Protein AF-A0A1A7YC42-F1 (afdb_monomer_lite)

Sequence (87 aa):
MTCTGTAKKYHLCNTKECPAAGRSFREEQCWSFNSQLYNGRSYQWKPLYPDDYVHISSNPCDLHCTTTDGQRQLMVTARDGTSCKYS

Secondary structure (DSSP, 8-state):
-PPPS-S--------SPPPTTSPPHHHHHHHHGGGSEETTEE--EEEPPGGG-TTS-S-TTEEEEEETTSS-EEEEEPPTTPPP---

Radius of gyration: 16.22 Å; chains: 1; bounding box: 52×28×37 Å

Organism: NCBI:txid60296

Structure (mmCIF, N/CA/C/O backbone):
data_AF-A0A1A7YC42-F1
#
_entry.id   AF-A0A1A7YC42-F1
#
loop_
_atom_site.group_PDB
_atom_site.id
_atom_site.type_symbol
_atom_site.label_atom_id
_atom_site.label_alt_id
_atom_site.label_comp_id
_atom_site.label_asym_id
_atom_site.label_entity_id
_atom_site.label_seq_id
_atom_site.pdbx_PDB_ins_code
_atom_site.Cartn_x
_atom_site.Cartn_y
_atom_site.Cartn_z
_atom_site.occupancy
_atom_site.B_iso_or_equiv
_atom_site.auth_seq_id
_atom_site.auth_comp_id
_atom_site.auth_asym_id
_atom_site.auth_atom_id
_atom_site.pdbx_PDB_model_num
ATOM 1 N N . MET A 1 1 ? -38.609 13.938 -1.897 1.00 70.62 1 MET A N 1
ATOM 2 C CA . MET A 1 1 ? -38.139 13.991 -0.496 1.00 70.62 1 MET A CA 1
ATOM 3 C C . MET A 1 1 ? -36.788 13.303 -0.428 1.00 70.62 1 MET A C 1
ATOM 5 O O . MET A 1 1 ? -36.678 12.189 -0.922 1.00 70.62 1 MET A O 1
ATOM 9 N N . THR A 1 2 ? -35.768 13.979 0.092 1.00 81.06 2 THR A N 1
ATOM 10 C CA . THR A 1 2 ? -34.419 13.439 0.313 1.00 81.06 2 THR A CA 1
ATOM 11 C C . THR A 1 2 ? -34.330 12.875 1.729 1.00 81.06 2 THR A C 1
ATOM 13 O O . THR A 1 2 ? -34.694 13.555 2.686 1.00 81.06 2 THR A O 1
ATOM 16 N N . CYS A 1 3 ? -33.879 11.626 1.868 1.00 84.88 3 CYS A N 1
ATOM 17 C CA . CYS A 1 3 ? -33.681 11.002 3.176 1.00 84.88 3 CYS A CA 1
ATOM 18 C C . CYS A 1 3 ? -32.535 11.692 3.930 1.00 84.88 3 CYS A C 1
ATOM 20 O O . CYS A 1 3 ? -31.469 11.927 3.362 1.00 84.88 3 CYS A O 1
ATOM 22 N N . THR A 1 4 ? -32.749 11.993 5.210 1.00 86.94 4 THR A N 1
ATOM 23 C CA . THR A 1 4 ? -31.734 12.541 6.116 1.00 86.94 4 THR A CA 1
ATOM 24 C C . THR A 1 4 ? -31.009 11.407 6.840 1.00 86.94 4 THR A C 1
ATOM 26 O O . THR A 1 4 ? -31.634 10.494 7.373 1.00 86.94 4 THR A O 1
ATOM 29 N N . GLY A 1 5 ? -29.676 11.450 6.852 1.00 86.38 5 GLY A N 1
ATOM 30 C CA . GLY A 1 5 ? -28.842 10.458 7.533 1.00 86.38 5 GLY A CA 1
ATOM 31 C C . GLY A 1 5 ? -27.556 10.134 6.778 1.00 86.38 5 GLY A C 1
ATOM 32 O O . GLY A 1 5 ? -27.319 10.615 5.670 1.00 86.38 5 GLY A O 1
ATOM 33 N N . THR A 1 6 ? -26.703 9.313 7.388 1.00 87.44 6 THR A N 1
ATOM 34 C CA . THR A 1 6 ? -25.475 8.817 6.762 1.00 87.44 6 THR A CA 1
ATOM 35 C C . THR A 1 6 ? -25.814 7.840 5.641 1.00 87.44 6 THR A C 1
ATOM 37 O O . THR A 1 6 ? -26.445 6.813 5.873 1.00 87.44 6 THR A O 1
ATOM 40 N N . ALA A 1 7 ? -25.347 8.127 4.424 1.00 87.50 7 ALA A N 1
ATOM 41 C CA . ALA A 1 7 ? -25.618 7.284 3.258 1.00 87.50 7 ALA A CA 1
ATOM 42 C C . ALA A 1 7 ? -24.950 5.898 3.336 1.00 87.50 7 ALA A C 1
ATOM 44 O O . ALA A 1 7 ? -25.394 4.960 2.678 1.00 87.50 7 ALA A O 1
ATOM 45 N N . LYS A 1 8 ? -23.862 5.771 4.108 1.00 87.50 8 LYS A N 1
ATOM 46 C CA . LYS A 1 8 ? -23.098 4.531 4.277 1.00 87.50 8 LYS A CA 1
ATOM 47 C C . LYS A 1 8 ? -22.571 4.417 5.704 1.00 87.50 8 LYS A C 1
ATOM 49 O O . LYS A 1 8 ? -22.196 5.419 6.312 1.00 87.50 8 LYS A O 1
ATOM 54 N N . LYS A 1 9 ? -22.515 3.189 6.216 1.00 89.56 9 LYS A N 1
ATOM 55 C CA . LYS A 1 9 ? -21.908 2.836 7.502 1.00 89.56 9 LYS A CA 1
ATOM 56 C C . LYS A 1 9 ? -21.008 1.627 7.283 1.00 89.56 9 LYS A C 1
ATOM 58 O O . LYS A 1 9 ? -21.417 0.680 6.618 1.00 89.56 9 LYS A O 1
ATOM 63 N N . TYR A 1 10 ? -19.807 1.667 7.843 1.00 86.75 10 TYR A N 1
ATOM 64 C CA . TYR A 1 10 ? -18.814 0.605 7.712 1.00 86.75 10 TYR A CA 1
ATOM 65 C C . TYR A 1 10 ? -18.470 0.053 9.094 1.00 86.75 10 TYR A C 1
ATOM 67 O O . TYR A 1 10 ? -18.461 0.795 10.076 1.00 86.75 10 TYR A O 1
ATOM 75 N N . HIS A 1 11 ? -18.189 -1.244 9.164 1.00 89.12 11 HIS A N 1
ATOM 76 C CA . HIS A 1 11 ? -17.674 -1.908 10.356 1.00 89.12 11 HIS A CA 1
ATOM 77 C C . HIS A 1 11 ? -16.521 -2.822 9.954 1.00 89.12 11 HIS A C 1
ATOM 79 O O . HIS A 1 11 ? -16.608 -3.522 8.947 1.00 89.12 11 HIS A O 1
ATOM 85 N N . LEU A 1 12 ? -15.451 -2.811 10.751 1.00 87.06 12 LEU A N 1
ATOM 86 C CA . LEU A 1 12 ? -14.332 -3.727 10.566 1.00 87.06 12 LEU A CA 1
ATOM 87 C C . LEU A 1 12 ? -14.776 -5.151 10.905 1.00 87.06 12 LEU A C 1
ATOM 89 O O . LEU A 1 12 ? -15.374 -5.398 11.954 1.00 87.06 12 LEU A O 1
ATOM 93 N N . CYS A 1 13 ? -14.462 -6.085 10.016 1.00 89.19 13 CYS A N 1
ATOM 94 C CA . CYS A 1 13 ? -14.622 -7.516 10.228 1.00 89.19 13 CYS A CA 1
ATOM 95 C C . CYS A 1 13 ? -13.243 -8.177 10.370 1.00 89.19 13 CYS A C 1
ATOM 97 O O . CYS A 1 13 ? -12.234 -7.600 9.973 1.00 89.19 13 CYS A O 1
ATOM 99 N N . ASN A 1 14 ? -13.197 -9.382 10.949 1.00 86.44 14 ASN A N 1
ATOM 100 C CA . ASN A 1 14 ? -11.957 -10.148 11.138 1.00 86.44 14 ASN A CA 1
ATOM 101 C C . ASN A 1 14 ? -10.836 -9.356 11.832 1.00 86.44 14 ASN A C 1
ATOM 103 O O . ASN A 1 14 ? -9.679 -9.428 11.440 1.00 86.44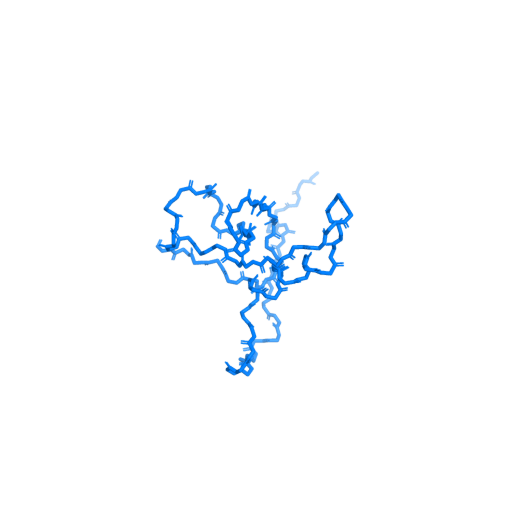 14 ASN A O 1
ATOM 107 N N . THR A 1 15 ? -11.167 -8.639 12.907 1.00 83.44 15 THR A N 1
ATOM 108 C CA . THR A 1 15 ? -10.229 -7.802 13.681 1.00 83.44 15 THR A CA 1
ATOM 109 C C . THR A 1 15 ? -9.188 -8.595 14.479 1.00 83.44 15 THR A C 1
ATOM 111 O O . THR A 1 15 ? -8.496 -8.028 15.319 1.00 83.44 15 THR A O 1
ATOM 114 N N . LYS A 1 16 ? -9.107 -9.914 14.276 1.00 86.81 16 LYS A N 1
ATOM 115 C CA . LYS A 1 16 ? -8.065 -10.748 14.870 1.00 86.81 16 LYS A CA 1
ATOM 116 C C . LYS A 1 16 ? -6.755 -10.438 14.158 1.00 86.81 16 LYS A C 1
ATOM 118 O O . LYS A 1 16 ? -6.729 -10.354 12.932 1.00 86.81 16 LYS A O 1
ATOM 123 N N . GLU A 1 17 ? -5.687 -10.279 14.925 1.00 81.50 17 GLU A N 1
ATOM 124 C CA . GLU A 1 17 ? -4.372 -10.004 14.359 1.00 81.50 17 GLU A CA 1
ATOM 125 C C . GLU A 1 17 ? -3.945 -11.134 13.418 1.00 81.50 17 GLU A C 1
ATOM 127 O O . GLU A 1 17 ? -4.136 -12.322 13.700 1.00 81.50 17 GLU A O 1
ATOM 132 N N . CYS A 1 18 ? -3.386 -10.750 12.270 1.00 80.75 18 CYS A N 1
ATOM 133 C CA . CYS A 1 18 ? -2.773 -11.707 11.363 1.00 80.75 18 CYS A CA 1
ATOM 134 C C . CYS A 1 18 ? -1.483 -12.257 11.999 1.00 80.75 18 CYS A C 1
ATOM 136 O O . CYS A 1 18 ? -0.827 -11.542 12.760 1.00 80.75 18 CYS A O 1
ATOM 138 N N . PRO A 1 19 ? -1.081 -13.503 11.689 1.00 84.69 19 PRO A N 1
ATOM 139 C CA . PRO A 1 19 ? 0.191 -14.045 12.154 1.00 84.69 19 PRO A CA 1
ATOM 140 C C . PRO A 1 19 ? 1.355 -13.115 11.789 1.00 84.69 19 PRO A C 1
ATOM 142 O O . PRO A 1 19 ? 1.423 -12.637 10.660 1.00 84.69 19 PRO A O 1
ATOM 145 N N . ALA A 1 20 ? 2.307 -12.913 12.705 1.00 75.00 20 ALA A N 1
ATOM 146 C CA . ALA A 1 20 ? 3.449 -12.012 12.495 1.00 75.00 20 ALA A CA 1
ATOM 147 C C . ALA A 1 20 ? 4.359 -12.409 11.313 1.00 75.00 20 ALA A C 1
ATOM 149 O O . ALA A 1 20 ? 5.101 -11.582 10.797 1.00 75.00 20 ALA A O 1
ATOM 150 N N . ALA A 1 21 ? 4.294 -13.669 10.873 1.00 75.69 21 ALA A N 1
ATOM 151 C CA . ALA A 1 21 ? 4.997 -14.162 9.687 1.00 75.69 21 ALA A CA 1
ATOM 152 C C . ALA A 1 21 ? 4.297 -13.799 8.359 1.00 75.69 21 ALA A C 1
ATOM 154 O O . ALA A 1 21 ? 4.799 -14.127 7.284 1.00 75.69 21 ALA A O 1
ATOM 155 N N . GLY A 1 22 ? 3.113 -13.186 8.423 1.00 74.56 22 GLY A N 1
ATOM 156 C CA . GLY A 1 22 ? 2.338 -12.772 7.264 1.00 74.56 22 GLY A CA 1
ATOM 157 C C . GLY A 1 22 ? 2.851 -11.476 6.643 1.00 74.56 22 GLY A C 1
ATOM 158 O O . GLY A 1 22 ? 3.455 -10.632 7.302 1.00 74.56 22 GLY A O 1
ATOM 159 N N . ARG A 1 23 ? 2.567 -11.309 5.351 1.00 81.12 23 ARG A N 1
ATOM 160 C CA . ARG A 1 23 ? 2.776 -10.044 4.640 1.00 81.12 23 ARG A CA 1
ATOM 161 C C . ARG A 1 23 ? 1.780 -9.000 5.120 1.00 81.12 23 ARG A C 1
ATOM 163 O O . ARG A 1 23 ? 0.669 -9.333 5.530 1.00 81.12 23 ARG A O 1
ATOM 170 N N . SER A 1 24 ? 2.149 -7.726 5.023 1.00 84.00 24 SER A N 1
ATOM 171 C CA . SER A 1 24 ? 1.182 -6.654 5.282 1.00 84.00 24 SER A CA 1
ATOM 172 C C . SER A 1 24 ? 0.084 -6.649 4.211 1.00 84.00 24 SER A C 1
ATOM 174 O O . SER A 1 24 ? 0.333 -7.016 3.065 1.00 84.00 24 SER A O 1
ATOM 176 N N . PHE A 1 25 ? -1.115 -6.151 4.532 1.00 85.94 25 PHE A N 1
ATOM 177 C CA . PHE A 1 25 ? -2.194 -6.021 3.540 1.00 85.94 25 PHE A CA 1
ATOM 178 C C . PHE A 1 25 ? -1.772 -5.226 2.293 1.00 85.94 25 PHE A C 1
ATOM 180 O O . PHE A 1 25 ? -2.200 -5.546 1.184 1.00 85.94 25 PHE A O 1
ATOM 187 N N . ARG A 1 26 ? -0.931 -4.191 2.448 1.00 8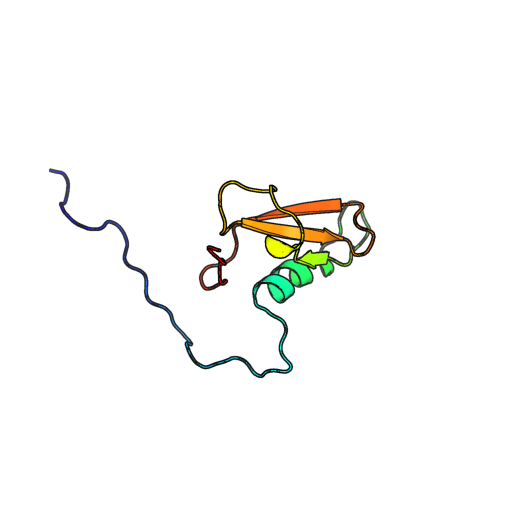6.50 26 ARG A N 1
ATOM 188 C CA . ARG A 1 26 ? -0.387 -3.411 1.320 1.00 86.50 26 ARG A CA 1
ATOM 189 C C . ARG A 1 26 ? 0.553 -4.255 0.462 1.00 86.50 26 ARG A C 1
ATOM 191 O O . ARG A 1 26 ? 0.469 -4.226 -0.763 1.00 86.50 26 ARG A O 1
ATOM 198 N N . GLU A 1 27 ? 1.424 -5.023 1.107 1.00 88.69 27 GLU A N 1
ATOM 199 C CA . GLU A 1 27 ? 2.354 -5.921 0.430 1.00 88.69 27 GLU A CA 1
ATOM 200 C C . GLU A 1 27 ? 1.629 -7.049 -0.302 1.00 88.69 27 GLU A C 1
ATOM 202 O O . GLU A 1 27 ? 1.964 -7.340 -1.444 1.00 88.69 27 GLU A O 1
ATOM 207 N N . GLU A 1 28 ? 0.602 -7.638 0.304 1.00 89.69 28 GLU A N 1
ATOM 208 C CA . GLU A 1 28 ? -0.200 -8.693 -0.315 1.00 89.69 28 GLU A CA 1
ATOM 209 C C . GLU A 1 28 ? -0.925 -8.194 -1.574 1.00 89.69 28 GLU A C 1
ATOM 211 O O . GLU A 1 28 ? -0.934 -8.865 -2.608 1.00 89.69 28 GLU A O 1
ATOM 216 N N . GLN A 1 29 ? -1.469 -6.974 -1.520 1.00 90.75 29 GLN A N 1
ATOM 217 C CA . GLN A 1 29 ? -2.096 -6.337 -2.676 1.00 90.75 29 GLN A CA 1
ATOM 218 C C . GLN A 1 29 ? -1.090 -6.043 -3.787 1.00 90.75 29 GLN A C 1
ATOM 220 O O . GLN A 1 29 ? -1.362 -6.390 -4.935 1.00 90.75 29 GLN A O 1
ATOM 225 N N . CYS A 1 30 ? 0.081 -5.477 -3.474 1.00 90.44 30 CYS A N 1
ATOM 226 C CA . CYS A 1 30 ? 1.116 -5.278 -4.489 1.00 90.44 30 CYS A CA 1
ATOM 227 C C . CYS A 1 30 ? 1.591 -6.618 -5.069 1.00 90.44 30 CYS A C 1
ATOM 229 O O . CYS A 1 30 ? 1.678 -6.771 -6.283 1.00 90.44 30 CYS A O 1
ATOM 231 N N . TRP A 1 31 ? 1.801 -7.625 -4.219 1.00 91.00 31 TRP A N 1
ATOM 232 C CA . TRP A 1 31 ? 2.211 -8.965 -4.631 1.00 91.00 31 TRP A CA 1
ATOM 233 C C . TRP A 1 31 ? 1.214 -9.623 -5.586 1.00 91.00 31 TRP A C 1
ATOM 235 O O . TRP A 1 31 ? 1.618 -10.382 -6.465 1.00 91.00 31 TRP A O 1
ATOM 245 N N . SER A 1 32 ? -0.083 -9.330 -5.459 1.00 91.06 32 SER A N 1
ATOM 246 C CA . SER A 1 32 ? -1.096 -9.859 -6.378 1.00 91.06 32 SER A CA 1
ATOM 247 C C . SER A 1 32 ? -0.814 -9.483 -7.842 1.00 91.06 32 SER A C 1
ATOM 249 O O . SER A 1 32 ? -1.045 -10.298 -8.739 1.00 91.06 32 SER A O 1
ATOM 251 N N . PHE A 1 33 ? -0.193 -8.323 -8.093 1.00 90.44 33 PHE A N 1
ATOM 252 C CA . PHE A 1 33 ? 0.220 -7.895 -9.432 1.00 90.44 33 PHE A CA 1
ATOM 253 C C . PHE A 1 33 ? 1.423 -8.675 -9.979 1.00 90.44 33 PHE A C 1
ATOM 255 O O . PHE A 1 33 ? 1.649 -8.654 -11.186 1.00 90.44 33 PHE A O 1
ATOM 262 N N . ASN A 1 34 ? 2.164 -9.424 -9.151 1.00 89.62 34 ASN A N 1
ATOM 263 C CA . ASN A 1 34 ? 3.264 -10.281 -9.623 1.00 89.62 34 ASN A CA 1
ATOM 264 C C . ASN A 1 34 ? 2.761 -11.421 -10.508 1.00 89.62 34 ASN A C 1
ATOM 266 O O . ASN A 1 34 ? 3.493 -11.916 -11.361 1.00 89.62 34 ASN A O 1
ATOM 270 N N . SER A 1 35 ? 1.510 -11.837 -10.296 1.00 87.69 35 SER A N 1
ATOM 271 C CA . SER A 1 35 ? 0.844 -12.842 -11.126 1.00 87.69 35 SER A CA 1
ATOM 272 C C . SER A 1 35 ? 0.363 -12.290 -12.473 1.00 87.69 35 SER A C 1
ATOM 274 O O . SER A 1 35 ? -0.019 -13.063 -13.349 1.00 87.69 35 SER A O 1
ATOM 276 N N . GLN A 1 36 ? 0.389 -10.964 -12.660 1.00 88.50 36 GLN A N 1
ATOM 277 C CA . GLN A 1 36 ? -0.064 -10.309 -13.881 1.00 88.50 36 GLN A CA 1
ATOM 278 C C . GLN A 1 36 ? 1.094 -10.103 -14.862 1.00 88.50 36 GLN A C 1
ATOM 280 O O . GLN A 1 36 ? 2.205 -9.709 -14.495 1.00 88.50 36 GLN A O 1
ATOM 285 N N . LEU A 1 37 ? 0.814 -10.350 -16.142 1.00 87.81 37 LEU A N 1
ATOM 286 C CA . LEU A 1 37 ? 1.740 -10.085 -17.237 1.00 87.81 37 LEU A CA 1
ATOM 287 C C . LEU A 1 37 ? 1.515 -8.668 -17.763 1.00 87.81 37 LEU A C 1
ATOM 289 O O . LEU A 1 37 ? 0.469 -8.363 -18.330 1.00 87.81 37 LEU A O 1
ATOM 293 N N . TYR A 1 38 ? 2.533 -7.825 -17.643 1.00 83.19 38 TYR A N 1
ATOM 294 C CA . TYR A 1 38 ? 2.575 -6.494 -18.235 1.00 83.19 38 TYR A CA 1
ATOM 295 C C . TYR A 1 38 ? 3.495 -6.535 -19.454 1.00 83.19 38 TYR A C 1
ATOM 297 O O . TYR A 1 38 ? 4.682 -6.833 -19.334 1.00 83.19 38 TYR A O 1
ATOM 305 N N . ASN A 1 39 ? 2.956 -6.273 -20.647 1.00 84.75 39 ASN A N 1
ATOM 306 C CA . ASN A 1 39 ? 3.691 -6.363 -21.918 1.00 84.75 39 ASN A CA 1
ATOM 307 C C . ASN A 1 39 ? 4.460 -7.694 -22.085 1.00 84.75 39 ASN A C 1
ATOM 309 O O . ASN A 1 39 ? 5.597 -7.718 -22.554 1.00 84.75 39 ASN A O 1
ATOM 313 N N . GLY A 1 40 ? 3.851 -8.806 -21.656 1.00 86.62 40 GLY A N 1
ATOM 314 C CA . GLY A 1 40 ? 4.445 -10.144 -21.752 1.00 86.62 40 GLY A CA 1
ATOM 315 C C . GLY A 1 40 ? 5.523 -10.460 -20.708 1.00 86.62 40 GLY A C 1
ATOM 316 O O . GLY A 1 40 ? 6.149 -11.512 -20.801 1.00 86.62 40 GLY A O 1
ATOM 317 N N . ARG A 1 41 ? 5.746 -9.594 -19.709 1.00 87.19 41 ARG A N 1
ATOM 318 C CA . ARG A 1 41 ? 6.649 -9.856 -18.577 1.00 87.19 41 ARG A CA 1
ATOM 319 C C . ARG A 1 41 ? 5.922 -9.696 -17.247 1.00 87.19 41 ARG A C 1
ATOM 321 O O . ARG A 1 41 ? 5.137 -8.771 -17.064 1.00 87.19 41 ARG A O 1
ATOM 328 N N . SER A 1 42 ? 6.204 -10.589 -16.308 1.00 88.38 42 SER A N 1
ATOM 329 C CA . SER A 1 42 ? 5.828 -10.407 -14.907 1.00 88.38 42 SER A CA 1
ATOM 330 C C . SER A 1 42 ? 6.860 -9.521 -14.222 1.00 88.38 42 SER A C 1
ATOM 332 O O . SER A 1 42 ? 8.061 -9.665 -14.462 1.00 88.38 42 SER A O 1
ATOM 334 N N . TYR A 1 43 ? 6.402 -8.655 -13.331 1.00 90.12 43 TYR A N 1
ATOM 335 C CA . TYR A 1 43 ? 7.272 -7.833 -12.501 1.00 90.12 43 TYR A CA 1
ATOM 336 C C . TYR A 1 43 ? 7.064 -8.179 -11.033 1.00 90.12 43 TYR A C 1
ATOM 338 O O . TYR A 1 43 ? 5.986 -8.613 -10.641 1.00 90.12 43 TYR A O 1
ATOM 346 N N . GLN A 1 44 ? 8.103 -7.995 -10.223 1.00 92.19 44 GLN A N 1
ATOM 347 C CA . GLN A 1 44 ? 7.979 -8.098 -8.776 1.00 92.19 44 GLN A CA 1
ATOM 348 C C . GLN A 1 44 ? 7.647 -6.723 -8.213 1.00 92.19 44 GLN A C 1
ATOM 350 O O . GLN A 1 44 ? 8.480 -5.819 -8.230 1.00 92.19 44 GLN A O 1
ATOM 355 N N . TRP A 1 45 ? 6.422 -6.583 -7.733 1.00 91.69 45 TRP A N 1
ATOM 356 C CA . TRP A 1 45 ? 5.868 -5.387 -7.134 1.00 91.69 45 TRP A CA 1
ATOM 357 C C . TRP A 1 45 ? 6.047 -5.421 -5.619 1.00 91.69 45 TRP A C 1
ATOM 359 O O . TRP A 1 45 ? 5.784 -6.429 -4.960 1.00 91.69 45 TRP A O 1
ATOM 369 N N . LYS A 1 46 ? 6.461 -4.285 -5.069 1.00 90.25 46 LYS A N 1
ATOM 370 C CA . LYS A 1 46 ? 6.572 -4.016 -3.637 1.00 90.25 46 LYS A CA 1
ATOM 371 C C . LYS A 1 46 ? 5.793 -2.742 -3.290 1.00 90.25 46 LYS A C 1
ATOM 373 O O . LYS A 1 46 ? 5.703 -1.846 -4.135 1.00 90.25 46 LYS A O 1
ATOM 378 N N . PRO A 1 47 ? 5.217 -2.643 -2.084 1.00 88.00 47 PRO A N 1
ATOM 379 C CA . PRO A 1 47 ? 4.544 -1.426 -1.654 1.00 88.00 47 PRO A CA 1
ATOM 380 C C . PRO A 1 47 ? 5.556 -0.292 -1.469 1.00 88.00 47 PRO A C 1
ATOM 382 O O . PRO A 1 47 ? 6.654 -0.503 -0.959 1.00 88.00 47 PRO A O 1
ATOM 385 N N . LEU A 1 48 ? 5.166 0.908 -1.884 1.00 83.50 48 LEU A N 1
ATOM 386 C CA . LEU A 1 48 ? 5.805 2.165 -1.511 1.00 83.50 48 LEU A CA 1
ATOM 387 C C . LEU A 1 48 ? 5.095 2.697 -0.271 1.00 83.50 48 LEU A C 1
ATOM 389 O O . LEU A 1 48 ? 3.882 2.934 -0.312 1.00 83.50 48 LEU A O 1
ATOM 393 N N . TYR A 1 49 ? 5.829 2.877 0.824 1.00 75.88 49 TYR A N 1
ATOM 394 C CA . TYR A 1 49 ? 5.266 3.510 2.007 1.00 75.88 49 TYR A CA 1
ATOM 395 C C . TYR A 1 49 ? 5.384 5.033 1.895 1.00 75.88 49 TYR A C 1
ATOM 397 O O . TYR A 1 49 ? 6.369 5.530 1.352 1.00 75.88 49 TYR A O 1
ATOM 405 N N . PRO A 1 50 ? 4.401 5.790 2.414 1.00 65.31 50 PRO A N 1
ATOM 406 C CA . PRO A 1 50 ? 4.475 7.252 2.454 1.00 65.31 50 PRO A CA 1
ATOM 407 C C . PRO A 1 50 ? 5.731 7.763 3.174 1.00 65.31 50 PRO A C 1
ATOM 409 O O . PRO A 1 50 ? 6.297 8.775 2.778 1.00 65.31 50 PRO A O 1
ATOM 412 N N . ASP A 1 51 ? 6.195 7.021 4.187 1.00 63.53 51 ASP A N 1
ATOM 413 C CA . ASP A 1 51 ? 7.425 7.310 4.935 1.00 63.53 51 ASP A CA 1
ATOM 414 C C . ASP A 1 51 ? 8.675 7.281 4.027 1.00 63.53 51 ASP A C 1
ATOM 416 O O . ASP A 1 51 ? 9.639 8.003 4.272 1.00 63.53 51 ASP A O 1
ATOM 420 N N . ASP A 1 52 ? 8.644 6.486 2.950 1.00 62.38 52 ASP A N 1
ATOM 421 C CA . ASP A 1 52 ? 9.746 6.346 1.994 1.00 62.38 52 ASP A CA 1
ATOM 422 C C . ASP A 1 52 ? 9.705 7.425 0.892 1.00 62.38 52 ASP A C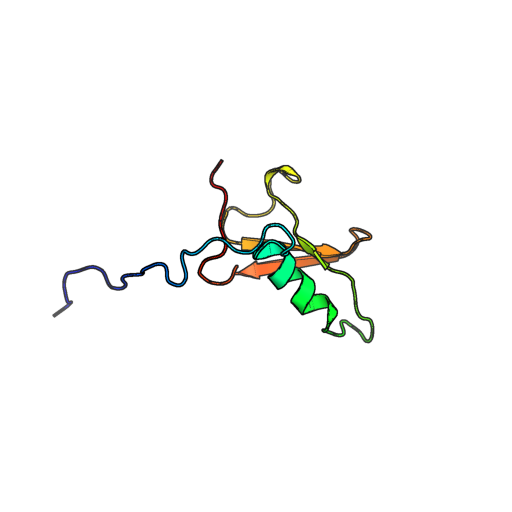 1
ATOM 424 O O . ASP A 1 52 ? 10.716 7.674 0.235 1.00 62.38 52 ASP A O 1
ATOM 428 N N . TYR A 1 53 ? 8.547 8.062 0.662 1.00 55.94 53 TYR A N 1
ATOM 429 C CA . TYR A 1 53 ? 8.337 9.054 -0.398 1.00 55.94 53 TYR A CA 1
ATOM 430 C C . TYR A 1 53 ? 7.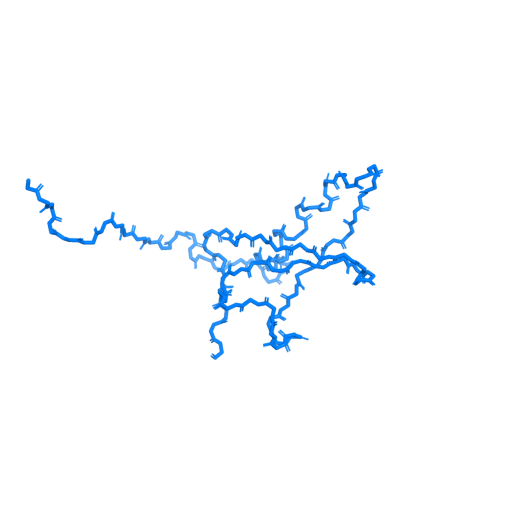276 10.092 -0.000 1.00 55.94 53 TYR A C 1
ATOM 432 O O . TYR A 1 53 ? 6.075 9.829 -0.023 1.00 55.94 53 TYR A O 1
ATOM 440 N N . VAL A 1 54 ? 7.723 11.319 0.274 1.00 50.59 54 VAL A N 1
ATOM 441 C CA . VAL A 1 54 ? 6.929 12.350 0.969 1.00 50.59 54 VAL A CA 1
ATOM 442 C C . VAL A 1 54 ? 5.746 12.924 0.154 1.00 50.59 54 VAL A C 1
ATOM 444 O O . VAL A 1 54 ? 4.877 13.567 0.730 1.00 50.59 54 VAL A O 1
ATOM 447 N N . HIS A 1 55 ? 5.612 12.696 -1.160 1.00 52.22 55 HIS A N 1
ATOM 448 C CA . HIS A 1 55 ? 4.609 13.429 -1.962 1.00 52.22 55 HIS A CA 1
ATOM 449 C C . HIS A 1 55 ? 4.086 12.685 -3.210 1.00 52.22 55 HIS A C 1
ATOM 451 O O . HIS A 1 55 ? 4.230 13.199 -4.317 1.00 52.22 55 HIS A O 1
ATOM 457 N N . ILE A 1 56 ? 3.495 11.485 -3.091 1.00 55.81 56 ILE A N 1
ATOM 458 C CA . ILE A 1 56 ? 2.970 10.769 -4.284 1.00 55.81 56 ILE A CA 1
ATOM 459 C C . ILE A 1 56 ? 1.443 10.895 -4.458 1.00 55.81 56 ILE A C 1
ATOM 461 O O . ILE A 1 56 ? 0.984 11.018 -5.591 1.00 55.81 56 ILE A O 1
ATOM 465 N N . SER A 1 57 ? 0.642 10.938 -3.385 1.00 57.62 57 SER A N 1
ATOM 466 C CA . SER A 1 57 ? -0.812 11.163 -3.488 1.00 57.62 57 SER A CA 1
ATOM 467 C C . SER A 1 57 ? -1.337 12.044 -2.359 1.00 57.62 57 SER A C 1
ATOM 469 O O . SER A 1 57 ? -0.906 11.935 -1.213 1.00 57.62 57 SER A O 1
ATOM 471 N N . SER A 1 58 ? -2.304 12.908 -2.681 1.00 62.19 58 SER A N 1
ATOM 472 C CA . SER A 1 58 ? -3.089 13.657 -1.693 1.00 62.19 58 SER A CA 1
ATOM 473 C C . SER A 1 58 ? -4.056 12.761 -0.906 1.00 62.19 58 SER A C 1
ATOM 475 O O . SER A 1 58 ? -4.577 13.196 0.119 1.00 62.19 58 SER A O 1
ATOM 477 N N . ASN A 1 59 ? -4.287 11.521 -1.359 1.00 70.88 59 ASN A N 1
ATOM 478 C CA . ASN A 1 59 ? -5.114 10.538 -0.668 1.00 70.88 59 ASN A CA 1
ATOM 479 C C . ASN A 1 59 ? -4.224 9.496 0.036 1.00 70.88 59 ASN A C 1
ATOM 481 O O . ASN A 1 59 ? -3.644 8.631 -0.623 1.00 70.88 59 ASN A O 1
ATOM 485 N N . PRO A 1 60 ? -4.163 9.484 1.379 1.00 68.06 60 PRO A N 1
ATOM 486 C CA . PRO A 1 60 ? -3.314 8.550 2.134 1.00 68.06 60 PRO A CA 1
ATOM 487 C C . PRO A 1 60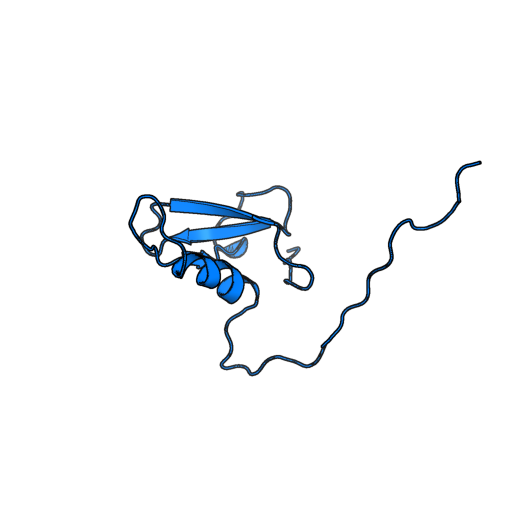 ? -3.748 7.075 2.016 1.00 68.06 60 PRO A C 1
ATOM 489 O O . PRO A 1 60 ? -3.023 6.157 2.414 1.00 68.06 60 PRO A O 1
ATOM 492 N N . CYS A 1 61 ? -4.942 6.833 1.470 1.00 78.69 61 CYS A N 1
ATOM 493 C CA . CYS A 1 61 ? -5.480 5.500 1.221 1.00 78.69 61 CYS A CA 1
ATOM 494 C C . CYS A 1 61 ? -5.207 4.954 -0.179 1.00 78.69 61 CYS A C 1
ATOM 496 O O . CYS A 1 61 ? -5.615 3.830 -0.469 1.00 78.69 61 CYS A O 1
ATOM 498 N N . ASP A 1 62 ? -4.491 5.684 -1.031 1.00 83.44 62 ASP A N 1
ATOM 499 C CA . ASP A 1 62 ? -4.008 5.092 -2.271 1.00 83.44 62 ASP A CA 1
ATOM 500 C C . ASP A 1 62 ? -2.885 4.082 -1.973 1.00 83.44 62 ASP A C 1
ATOM 502 O O . ASP A 1 62 ? -2.039 4.249 -1.080 1.00 83.44 62 ASP A O 1
ATOM 506 N N . LEU A 1 63 ? -2.912 2.970 -2.704 1.00 85.94 63 LEU A N 1
ATOM 507 C CA . LEU A 1 63 ? -1.867 1.963 -2.691 1.00 85.94 63 LEU A CA 1
ATOM 508 C C . LEU A 1 63 ? -0.904 2.262 -3.837 1.00 85.94 63 LEU A C 1
ATOM 510 O O . LEU A 1 63 ? -1.228 2.085 -5.013 1.00 85.94 63 LEU A O 1
ATOM 514 N N . HIS A 1 64 ? 0.301 2.680 -3.470 1.00 87.56 64 HIS A N 1
ATOM 515 C CA . HIS A 1 64 ? 1.404 2.833 -4.403 1.00 87.56 64 HIS A CA 1
ATOM 516 C C . HIS A 1 64 ? 2.243 1.559 -4.400 1.00 87.56 64 HIS A C 1
ATOM 518 O O . HIS A 1 64 ? 2.762 1.150 -3.361 1.00 87.56 64 HIS A O 1
ATOM 524 N N . CYS A 1 65 ? 2.390 0.940 -5.564 1.00 89.12 65 CYS A N 1
ATOM 525 C CA . CYS A 1 65 ? 3.283 -0.190 -5.776 1.00 89.12 65 CYS A CA 1
ATOM 526 C C . CYS A 1 65 ? 4.399 0.237 -6.728 1.00 89.12 65 CYS A C 1
ATOM 528 O O . CYS A 1 65 ? 4.159 0.953 -7.698 1.00 89.12 65 CYS A O 1
ATOM 530 N N . THR A 1 66 ? 5.617 -0.221 -6.477 1.00 89.56 66 THR A N 1
ATOM 531 C CA . THR A 1 66 ? 6.758 -0.044 -7.378 1.00 89.56 66 THR A CA 1
ATOM 532 C C . THR A 1 66 ? 7.395 -1.383 -7.672 1.00 89.56 66 THR A C 1
ATOM 534 O O . THR A 1 66 ? 7.260 -2.325 -6.891 1.00 89.56 66 THR A O 1
ATOM 537 N N . THR A 1 67 ? 8.089 -1.493 -8.789 1.00 91.00 67 THR A N 1
ATOM 538 C CA . THR A 1 67 ? 8.879 -2.681 -9.081 1.00 91.00 67 THR A CA 1
ATOM 539 C C . THR A 1 67 ? 10.139 -2.732 -8.222 1.00 91.00 67 THR A C 1
ATOM 541 O O . THR A 1 67 ? 10.598 -1.728 -7.672 1.00 91.00 67 THR A O 1
ATOM 544 N N . THR A 1 68 ? 10.716 -3.920 -8.054 1.00 87.50 68 THR A N 1
ATOM 545 C CA . THR A 1 68 ? 11.946 -4.104 -7.267 1.00 87.50 68 THR A CA 1
ATOM 546 C C . THR A 1 68 ? 13.112 -3.254 -7.772 1.00 87.50 68 THR A C 1
ATOM 548 O O . THR A 1 68 ? 13.886 -2.764 -6.951 1.00 87.50 68 THR A O 1
ATOM 551 N N . ASP A 1 69 ? 13.182 -3.019 -9.083 1.00 86.56 69 ASP A N 1
ATOM 552 C CA . ASP A 1 69 ? 14.142 -2.143 -9.770 1.00 86.56 69 ASP A CA 1
ATOM 553 C C . ASP A 1 69 ? 13.760 -0.648 -9.760 1.00 86.56 69 ASP A C 1
ATOM 555 O O . ASP A 1 69 ? 14.533 0.186 -10.224 1.00 86.56 69 ASP A O 1
ATOM 559 N N . GLY A 1 70 ? 12.575 -0.293 -9.250 1.00 84.81 70 GLY A N 1
ATOM 560 C CA . GLY A 1 70 ? 12.076 1.081 -9.182 1.00 84.81 70 GLY A CA 1
ATOM 561 C C . GLY A 1 70 ? 11.711 1.711 -10.530 1.00 84.81 70 GLY A C 1
ATOM 562 O O . GLY A 1 70 ? 11.388 2.895 -10.568 1.00 84.81 70 GLY A O 1
ATOM 563 N N . GLN A 1 71 ? 11.749 0.959 -11.635 1.00 85.94 71 GLN A N 1
ATOM 564 C CA . GLN A 1 71 ? 11.507 1.510 -12.973 1.00 85.94 71 GLN A CA 1
ATOM 565 C C . GLN A 1 71 ? 10.026 1.731 -13.287 1.00 85.94 71 GLN A C 1
ATOM 567 O O . GLN A 1 71 ? 9.695 2.480 -14.208 1.00 85.94 71 GLN A O 1
ATOM 572 N N . ARG A 1 72 ? 9.123 1.051 -12.575 1.00 87.06 72 ARG A N 1
ATOM 573 C CA . ARG A 1 72 ? 7.683 1.101 -12.836 1.00 87.06 72 ARG A CA 1
ATOM 574 C C . ARG A 1 72 ? 6.920 1.315 -11.548 1.00 87.06 72 ARG A C 1
ATOM 576 O O . ARG A 1 72 ? 7.220 0.702 -10.530 1.00 87.06 72 ARG A O 1
ATOM 583 N N . GLN A 1 73 ? 5.885 2.137 -11.636 1.00 88.44 73 GLN A N 1
ATOM 584 C CA . GLN A 1 73 ? 4.996 2.441 -10.526 1.00 88.44 73 GLN A CA 1
ATOM 585 C C . GLN A 1 73 ? 3.543 2.216 -10.947 1.00 88.44 73 GLN A C 1
ATOM 587 O O . GLN A 1 73 ? 3.170 2.457 -12.095 1.00 88.44 73 GLN A O 1
ATOM 592 N N . LEU A 1 74 ? 2.734 1.749 -10.003 1.00 86.25 74 LEU A N 1
ATOM 593 C CA . LEU A 1 74 ? 1.290 1.607 -10.117 1.00 86.25 74 LEU A CA 1
ATOM 594 C C . LEU A 1 74 ? 0.645 2.321 -8.939 1.00 86.25 74 LEU A C 1
ATOM 596 O O . LEU A 1 74 ? 1.111 2.214 -7.804 1.00 86.25 74 LEU A O 1
ATOM 600 N N . MET A 1 75 ? -0.447 3.021 -9.218 1.00 87.12 75 MET A N 1
ATOM 601 C CA . MET A 1 75 ? -1.302 3.615 -8.204 1.00 87.12 75 MET A CA 1
ATOM 602 C C . MET A 1 75 ? -2.683 2.998 -8.350 1.00 87.12 75 MET A C 1
ATOM 604 O O . MET A 1 75 ? -3.308 3.106 -9.405 1.00 87.12 75 MET A O 1
ATOM 608 N N . VAL A 1 76 ? -3.131 2.311 -7.307 1.00 85.88 76 VAL A N 1
ATOM 609 C CA . VAL A 1 76 ? -4.447 1.674 -7.257 1.00 85.88 76 VAL A CA 1
ATOM 610 C C . VAL A 1 76 ? -5.125 2.027 -5.945 1.00 85.88 76 VAL A C 1
ATOM 612 O O . VAL A 1 76 ? -4.464 2.303 -4.946 1.00 85.88 76 VAL A O 1
ATOM 615 N N . THR A 1 77 ? -6.453 2.018 -5.924 1.00 85.75 77 THR A N 1
ATOM 616 C CA . THR A 1 77 ? -7.195 2.206 -4.676 1.00 85.75 77 THR A CA 1
ATOM 617 C C . THR A 1 77 ? -6.916 1.029 -3.747 1.00 85.75 77 THR A C 1
ATOM 619 O O . THR A 1 77 ? -7.042 -0.127 -4.162 1.00 85.75 77 THR A O 1
ATOM 622 N N . ALA A 1 78 ? -6.530 1.305 -2.500 1.00 87.00 78 ALA A N 1
ATOM 623 C CA . ALA A 1 78 ? -6.351 0.241 -1.525 1.00 87.00 78 ALA A CA 1
ATOM 624 C C . ALA A 1 78 ? -7.692 -0.441 -1.232 1.00 87.00 78 ALA A C 1
ATOM 626 O O . ALA A 1 78 ? -8.742 0.198 -1.152 1.00 87.00 78 ALA A O 1
ATOM 627 N N . ARG A 1 79 ? -7.652 -1.757 -1.047 1.00 88.12 79 ARG A N 1
ATOM 628 C CA . ARG A 1 79 ? -8.819 -2.549 -0.670 1.00 88.12 79 ARG A CA 1
ATOM 629 C C . ARG A 1 79 ? -9.293 -2.165 0.732 1.00 88.12 79 ARG A C 1
ATOM 631 O O . ARG A 1 79 ? -8.472 -1.877 1.607 1.00 88.12 79 ARG A O 1
ATOM 638 N N . ASP A 1 80 ? -10.602 -2.223 0.957 1.00 86.38 80 ASP A N 1
ATOM 639 C CA . ASP A 1 80 ? -11.200 -1.958 2.268 1.00 86.38 80 ASP A CA 1
ATOM 640 C C . ASP A 1 80 ? -10.518 -2.775 3.378 1.00 86.38 80 ASP A C 1
ATOM 642 O O . ASP A 1 80 ? -10.258 -3.970 3.223 1.00 86.38 80 ASP A O 1
ATOM 646 N N . GLY A 1 81 ? -10.214 -2.117 4.499 1.00 83.62 81 GLY A N 1
ATOM 647 C CA . GLY A 1 81 ? -9.476 -2.708 5.622 1.00 83.62 81 GLY A CA 1
ATOM 648 C C . GLY A 1 81 ? -7.953 -2.547 5.544 1.00 83.62 81 GLY A C 1
ATOM 649 O O . GLY A 1 81 ? -7.266 -2.789 6.535 1.00 83.62 81 GLY A O 1
ATOM 650 N N . THR A 1 82 ? -7.407 -2.077 4.419 1.00 86.75 82 THR A N 1
ATOM 651 C CA . THR A 1 82 ? -5.986 -1.718 4.329 1.00 86.75 82 THR A CA 1
ATOM 652 C C . THR A 1 82 ? -5.707 -0.480 5.168 1.00 86.75 82 THR A C 1
ATOM 654 O O . THR A 1 82 ? -6.293 0.575 4.935 1.00 86.75 82 THR A O 1
ATOM 657 N N . SER A 1 83 ? -4.780 -0.584 6.121 1.00 79.62 83 SER A N 1
ATOM 658 C CA . SER A 1 83 ? -4.405 0.564 6.946 1.00 79.62 83 SER A CA 1
ATOM 659 C C . SER A 1 83 ? -3.795 1.689 6.097 1.00 79.62 83 SER A C 1
ATOM 661 O O . SER A 1 83 ? -2.842 1.491 5.327 1.00 79.62 83 SER A O 1
ATOM 663 N N . CYS A 1 84 ? -4.353 2.885 6.252 1.00 77.12 84 CYS A N 1
ATOM 664 C CA . CYS A 1 84 ? -3.797 4.134 5.756 1.00 77.12 84 CYS A CA 1
ATOM 665 C C . CYS A 1 84 ? -3.133 4.824 6.945 1.00 77.12 84 CYS A C 1
ATOM 667 O O . CYS A 1 84 ? -3.812 5.157 7.916 1.00 77.12 84 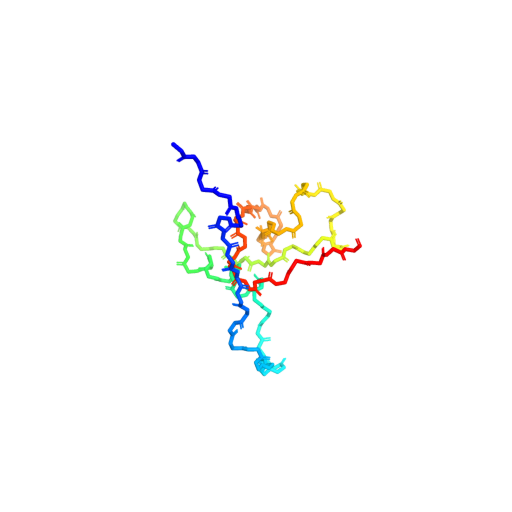CYS A O 1
ATOM 669 N N . LYS A 1 85 ? -1.813 5.019 6.897 1.00 65.31 85 LYS A N 1
ATOM 670 C CA . LYS A 1 85 ? -1.155 5.866 7.889 1.00 65.31 85 LYS A CA 1
ATOM 671 C C . LYS A 1 85 ? -1.533 7.316 7.578 1.00 65.31 85 LYS A C 1
ATOM 673 O O . LYS A 1 85 ? -1.103 7.848 6.561 1.00 65.31 85 LYS A O 1
ATOM 678 N N . TYR A 1 86 ? -2.344 7.933 8.430 1.00 54.22 86 TYR A N 1
ATOM 679 C CA . TYR A 1 86 ? -2.261 9.375 8.632 1.00 54.22 86 TYR A CA 1
ATOM 680 C C . TYR A 1 86 ? -1.082 9.569 9.582 1.00 54.22 86 TYR A C 1
ATOM 682 O O . TYR A 1 86 ? -1.176 9.158 10.740 1.00 54.22 86 TYR A O 1
ATOM 690 N N . SER A 1 87 ? 0.048 10.060 9.070 1.00 48.75 87 SER A N 1
ATOM 691 C CA . SER A 1 87 ? 1.040 10.659 9.964 1.00 48.75 87 SER A CA 1
ATOM 692 C C . SER A 1 87 ? 0.546 12.018 10.435 1.00 48.75 87 SER A C 1
ATOM 694 O O . SER A 1 87 ? -0.228 12.657 9.686 1.00 48.75 87 SER A O 1
#

InterPro domains:
  IPR050439 ADAMTS and ADAMTS-like [PTHR13723] (2-86)

pLDDT: mean 81.61, std 10.81, range [48.75, 92.19]

Foldseek 3Di:
DDDDDDPDDDDDDPPDDDPPPDDALLQVVQQVQQPPADVNDRFGKGWDQCVNPVDDDPDLQWTWIAGPVRPDIDTDGRDPPRDRDPD